Protein AF-A0A8X6V8Z3-F1 (afdb_monomer)

Radius of gyration: 20.67 Å; Cα contacts (8 Å, |Δi|>4): 26; chains: 1; bounding box: 38×24×53 Å

Foldseek 3Di:
DVVLVVVCVVPVPDDLVNSCVVVVHDSVVSVVVCVVVVHDDDDDDDDPDDDDPVRVVVVVVVVVVVVVVVVVVVVD

Sequence (76 aa):
MALLRVQVEANPCQTIEELSTAINQPWLTIQEHLQQIGKTNRAVALVLHNLSEENRPNRSTACNLLLTVQNSFLIA

Solvent-accessible surface area (backbone atoms only — not comparable to full-atom values): 4794 Å² total; per-residue (Å²): 122,70,66,61,55,54,52,43,70,76,44,74,84,66,50,62,63,58,51,16,62,75,68,70,45,57,52,67,61,48,53,55,50,34,54,77,73,73,53,74,94,70,85,82,80,90,69,96,66,88,72,48,88,65,53,48,57,52,50,53,52,54,51,51,52,52,51,51,53,53,55,54,67,75,76,105

Organism: Trichonephila clavipes (NCBI:txid2585209)

Nearest PDB structures (foldseek):
  4r79-assembly1_B  TM=9.385E-01  e=2.073E-02  Drosophila mauritiana
  3hot-assembly1_A  TM=9.098E-01  e=2.380E-02  Drosophila mauritiana
  2cfx-assembly1_C  TM=6.978E-01  e=4.024E-01  Bacillus subtilis
  2zny-assembly2_C  TM=6.856E-01  e=1.835E+00  Pyrococcus horikoshii
  4j2n-assembly1_B  TM=5.655E-01  e=3.918E+00  Pukovnikvirus pukovnik

Mean predicted aligned error: 7.77 Å

Secondary structure (DSSP, 8-state):
-HHHHHHHHH-TT--HHHHHHHHT--HHHHHHHHHHTT----PPPP-SSPPPTTHHHHHHHHHHHHHHHHHHHHH-

Structure (mmCIF, N/CA/C/O backbone):
data_AF-A0A8X6V8Z3-F1
#
_entry.id   AF-A0A8X6V8Z3-F1
#
loop_
_atom_site.group_PDB
_atom_site.id
_atom_site.type_symbol
_atom_site.label_atom_id
_atom_site.label_alt_id
_atom_site.label_comp_id
_atom_site.label_asym_id
_atom_site.label_entity_id
_atom_site.label_seq_id
_atom_site.pdbx_PDB_ins_code
_atom_site.Cartn_x
_atom_site.Cartn_y
_atom_site.Cartn_z
_atom_site.occupancy
_atom_site.B_iso_or_equiv
_atom_site.auth_seq_id
_atom_site.auth_comp_id
_atom_site.auth_asym_id
_atom_site.auth_atom_id
_atom_site.pdbx_PDB_model_num
ATOM 1 N N . MET A 1 1 ? -19.070 1.677 2.994 1.00 64.50 1 MET A N 1
ATOM 2 C CA . MET A 1 1 ? -17.795 2.334 3.374 1.00 64.50 1 MET A CA 1
ATOM 3 C C . MET A 1 1 ? -16.983 2.754 2.137 1.00 64.50 1 MET A C 1
ATOM 5 O O . MET A 1 1 ? -15.989 2.118 1.813 1.00 64.50 1 MET A O 1
ATOM 9 N N . ALA A 1 2 ? -17.380 3.812 1.415 1.00 80.94 2 ALA A N 1
ATOM 10 C CA . ALA A 1 2 ? -16.580 4.316 0.283 1.00 80.94 2 ALA A CA 1
ATOM 11 C C . ALA A 1 2 ? -15.283 5.010 0.752 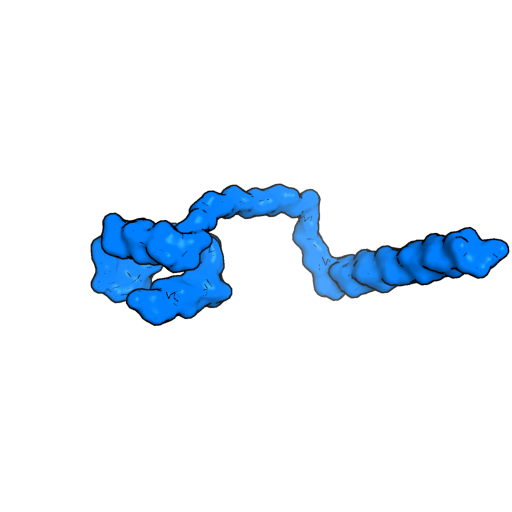1.00 80.94 2 ALA A C 1
ATOM 13 O O . ALA A 1 2 ? -14.233 4.842 0.142 1.00 80.94 2 ALA A O 1
ATOM 14 N N . LEU A 1 3 ? -15.345 5.709 1.890 1.00 90.69 3 LEU A N 1
ATOM 15 C CA . LEU A 1 3 ? -14.225 6.463 2.460 1.00 90.69 3 LEU A CA 1
ATOM 16 C C . LEU A 1 3 ? -13.031 5.578 2.863 1.00 90.69 3 LEU A C 1
ATOM 18 O O . LEU A 1 3 ? -11.889 5.942 2.605 1.00 90.69 3 LEU A O 1
ATOM 22 N N . LEU A 1 4 ? -13.288 4.394 3.433 1.00 92.56 4 LEU A N 1
ATOM 23 C CA . LEU A 1 4 ? -12.234 3.445 3.815 1.00 92.56 4 LEU A CA 1
ATOM 24 C C . LEU A 1 4 ? -11.415 2.976 2.606 1.00 92.56 4 LEU A C 1
ATOM 26 O O . LEU A 1 4 ? -10.195 2.873 2.691 1.00 92.56 4 LEU A O 1
ATOM 30 N N . ARG A 1 5 ? -12.076 2.728 1.467 1.00 92.56 5 ARG A N 1
ATOM 31 C CA . ARG A 1 5 ? -11.397 2.331 0.228 1.00 92.56 5 ARG A CA 1
ATOM 32 C C . ARG A 1 5 ? -10.431 3.419 -0.241 1.00 92.56 5 ARG A C 1
ATOM 34 O O . ARG A 1 5 ? -9.288 3.105 -0.542 1.00 92.56 5 ARG A O 1
ATOM 41 N N . VAL A 1 6 ? -10.879 4.674 -0.226 1.00 93.19 6 VAL A N 1
ATOM 42 C CA . VAL A 1 6 ? -10.068 5.834 -0.624 1.00 93.19 6 VAL A CA 1
ATOM 43 C C . VAL A 1 6 ? -8.842 5.996 0.279 1.00 93.19 6 VAL A C 1
ATOM 45 O O . VAL A 1 6 ? -7.743 6.186 -0.230 1.00 93.19 6 VAL A O 1
ATOM 48 N N . GLN A 1 7 ? -9.000 5.871 1.601 1.00 93.38 7 GLN A N 1
ATOM 49 C CA . GLN A 1 7 ? -7.875 5.959 2.546 1.00 93.38 7 GLN A CA 1
ATOM 50 C C . GLN A 1 7 ? -6.824 4.869 2.288 1.00 93.38 7 GLN A C 1
ATOM 52 O O . GLN A 1 7 ? -5.645 5.169 2.120 1.00 93.38 7 GLN A O 1
ATOM 57 N N . VAL A 1 8 ? -7.264 3.613 2.151 1.00 92.69 8 VAL A N 1
ATOM 58 C CA . VAL A 1 8 ? -6.366 2.470 1.910 1.00 92.69 8 VAL A CA 1
ATOM 59 C C . VAL A 1 8 ? -5.679 2.546 0.541 1.00 92.69 8 VAL A C 1
ATOM 61 O O . VAL A 1 8 ? -4.554 2.076 0.392 1.00 92.69 8 VAL A O 1
ATOM 64 N N . GLU A 1 9 ? -6.335 3.105 -0.478 1.00 92.00 9 GLU A N 1
ATOM 65 C CA . GLU A 1 9 ? -5.731 3.318 -1.801 1.00 92.00 9 GLU A CA 1
ATOM 66 C C . GLU A 1 9 ? -4.703 4.455 -1.797 1.00 92.00 9 GLU A C 1
ATOM 68 O O . GLU A 1 9 ? -3.687 4.348 -2.481 1.00 92.00 9 GLU A O 1
ATOM 73 N N . ALA A 1 10 ? -4.931 5.508 -1.007 1.00 93.44 10 ALA A N 1
ATOM 74 C CA . ALA A 1 10 ? -3.988 6.612 -0.854 1.00 93.44 10 ALA A CA 1
ATOM 75 C C . ALA A 1 10 ? -2.736 6.206 -0.059 1.00 93.44 10 ALA A C 1
ATOM 77 O O . ALA A 1 10 ? -1.625 6.596 -0.418 1.00 93.44 10 ALA A O 1
ATOM 78 N N . ASN A 1 11 ? -2.901 5.418 1.009 1.00 92.38 11 ASN A N 1
ATOM 79 C CA . ASN A 1 11 ? -1.792 4.892 1.795 1.00 92.38 11 ASN A CA 1
ATOM 80 C C . ASN A 1 11 ? -2.093 3.467 2.304 1.00 92.38 11 ASN A C 1
ATOM 82 O O . ASN A 1 11 ? -2.728 3.298 3.347 1.00 92.38 11 ASN A O 1
ATOM 86 N N . PRO A 1 12 ? -1.586 2.421 1.627 1.00 90.56 12 PRO A N 1
ATOM 87 C CA . PRO A 1 12 ? -1.834 1.035 2.021 1.00 90.56 12 PRO A CA 1
ATOM 88 C C . PRO A 1 12 ? -1.067 0.603 3.281 1.00 90.56 12 PRO A C 1
ATOM 90 O O . PRO A 1 12 ? -1.290 -0.503 3.768 1.00 90.56 12 PRO A O 1
ATOM 93 N N . CYS A 1 13 ? -0.161 1.440 3.796 1.00 91.25 13 CYS A N 1
ATOM 94 C CA . CYS A 1 13 ? 0.675 1.135 4.958 1.00 91.25 13 CYS A CA 1
ATOM 95 C C . CYS A 1 13 ? 0.079 1.628 6.285 1.00 91.25 13 CYS A C 1
ATOM 97 O O . CYS A 1 13 ? 0.722 1.470 7.320 1.00 91.25 13 CYS A O 1
ATOM 99 N N . GLN A 1 14 ? -1.116 2.228 6.268 1.00 93.12 14 GLN A N 1
ATOM 100 C CA . GLN A 1 14 ? -1.782 2.663 7.494 1.00 93.12 14 GLN A CA 1
ATOM 101 C C . GLN A 1 14 ? -2.207 1.473 8.352 1.00 93.12 14 GLN A C 1
ATOM 103 O O . GLN A 1 14 ? -2.668 0.436 7.864 1.00 93.12 14 GLN A O 1
ATOM 108 N N . THR A 1 15 ? -2.098 1.655 9.658 1.00 93.56 15 THR A N 1
ATOM 109 C CA . THR A 1 15 ? -2.624 0.719 10.645 1.00 93.56 15 THR A CA 1
ATOM 110 C C . THR A 1 15 ? -4.145 0.838 10.754 1.00 93.56 15 THR A C 1
ATOM 112 O O . THR A 1 15 ? -4.751 1.860 10.426 1.00 93.56 15 THR A O 1
ATOM 115 N N . ILE A 1 16 ? -4.789 -0.212 11.269 1.00 94.75 16 ILE A N 1
ATOM 116 C CA . ILE A 1 16 ? -6.237 -0.194 11.528 1.00 94.75 16 ILE A CA 1
ATOM 117 C C . ILE A 1 16 ? -6.595 0.886 12.564 1.00 94.75 16 ILE A C 1
ATOM 119 O O . ILE A 1 16 ? -7.666 1.478 12.476 1.00 94.75 16 ILE A O 1
ATOM 123 N N . GLU A 1 17 ? -5.701 1.189 13.508 1.00 96.12 17 GLU A N 1
ATOM 124 C CA . GLU A 1 17 ? -5.898 2.228 14.527 1.00 96.12 17 GLU A CA 1
ATOM 125 C C . GLU A 1 17 ? -5.861 3.647 13.935 1.00 96.12 17 GLU A C 1
ATOM 127 O O . GLU A 1 17 ? -6.738 4.466 14.223 1.00 96.12 17 GLU A O 1
ATOM 132 N N . GLU A 1 18 ? -4.927 3.923 13.022 1.00 96.12 18 GLU A N 1
ATOM 133 C CA . GLU A 1 18 ? -4.894 5.186 12.271 1.00 96.12 18 GLU A CA 1
ATOM 134 C C . GLU A 1 18 ? -6.140 5.349 11.394 1.00 96.12 18 GLU A C 1
ATOM 136 O O . GLU A 1 18 ? -6.758 6.414 11.385 1.00 96.12 18 GLU A O 1
ATOM 141 N N . LEU A 1 19 ? -6.556 4.284 10.700 1.00 95.44 19 LEU A N 1
ATOM 142 C CA . LEU A 1 19 ? -7.778 4.282 9.890 1.00 95.44 19 LEU A CA 1
ATOM 143 C C . LEU A 1 19 ? -9.032 4.494 10.748 1.00 95.44 19 LEU A C 1
ATOM 145 O O . LEU A 1 19 ? -9.924 5.252 10.370 1.00 95.44 19 LEU A O 1
ATOM 149 N N . SER A 1 20 ? -9.090 3.845 11.910 1.00 96.31 20 SER A N 1
ATOM 150 C CA . SER A 1 20 ? -10.161 3.982 12.900 1.00 96.31 20 SER A CA 1
ATOM 151 C C . SER A 1 20 ? -10.279 5.421 13.392 1.00 96.31 20 SER A C 1
ATOM 153 O O . SER A 1 20 ? -11.381 5.974 13.406 1.00 96.31 20 SER A O 1
ATOM 155 N N . THR A 1 21 ? -9.144 6.053 13.688 1.00 96.38 21 THR A N 1
ATOM 156 C CA . THR A 1 21 ? -9.079 7.456 14.104 1.00 96.38 21 THR A CA 1
ATOM 157 C C . THR A 1 21 ? -9.502 8.394 12.971 1.00 96.38 21 THR A C 1
ATOM 159 O O . THR A 1 21 ? -10.334 9.274 13.177 1.00 96.38 21 THR A O 1
ATOM 162 N N . ALA A 1 22 ? -8.991 8.186 11.754 1.00 94.06 22 ALA A N 1
ATOM 163 C CA . ALA A 1 22 ? -9.266 9.049 10.604 1.00 94.06 22 ALA A CA 1
ATOM 164 C C . ALA A 1 22 ? -10.730 8.990 10.134 1.00 94.06 22 ALA A C 1
ATOM 166 O O . ALA A 1 22 ? -11.290 9.995 9.700 1.00 94.06 22 ALA A O 1
ATOM 167 N N . ILE A 1 23 ? -11.353 7.812 10.208 1.00 92.81 23 ILE A N 1
ATOM 168 C CA . ILE A 1 23 ? -12.736 7.572 9.762 1.00 92.81 23 ILE A CA 1
ATOM 169 C C . ILE A 1 23 ? -13.728 7.727 10.930 1.00 92.81 23 ILE A C 1
ATOM 171 O O . ILE A 1 23 ? -14.940 7.733 10.713 1.00 92.81 23 ILE A O 1
ATOM 175 N N . ASN A 1 24 ? -13.225 7.900 12.158 1.00 95.12 24 ASN A N 1
ATOM 176 C CA . ASN A 1 24 ? -13.998 7.981 13.395 1.00 95.12 24 ASN A CA 1
ATOM 177 C C . ASN A 1 24 ? -14.968 6.796 13.550 1.00 95.12 24 ASN A C 1
ATOM 179 O O . ASN A 1 24 ? -16.186 6.952 13.671 1.00 95.12 24 ASN A O 1
ATOM 183 N N . GLN A 1 25 ? -14.419 5.586 13.464 1.00 95.44 25 GLN A N 1
ATOM 184 C CA . GLN A 1 25 ? -15.158 4.330 13.593 1.00 95.44 25 GLN A CA 1
ATOM 185 C C . GLN A 1 25 ? -14.390 3.352 14.472 1.00 95.44 25 GLN A C 1
ATOM 187 O O . GLN A 1 25 ? -13.160 3.385 14.460 1.00 95.44 25 GLN A O 1
ATOM 192 N N . PRO A 1 26 ? -15.070 2.445 15.192 1.00 96.88 26 PRO A N 1
ATOM 193 C CA . PRO A 1 26 ? -14.396 1.455 16.018 1.00 96.88 26 PRO A CA 1
ATOM 194 C C . PRO A 1 26 ? -13.426 0.591 15.211 1.00 96.88 26 PRO A C 1
ATOM 196 O O . PRO A 1 26 ? -13.706 0.205 14.075 1.00 96.88 26 PRO A O 1
ATOM 199 N N . TRP A 1 27 ? -12.310 0.225 15.837 1.00 96.69 27 TRP A N 1
ATOM 200 C CA . TRP A 1 27 ? -11.273 -0.617 15.239 1.00 96.69 27 TRP A CA 1
ATOM 201 C C . TRP A 1 27 ? -11.842 -1.909 14.624 1.00 96.69 27 TRP A C 1
ATOM 203 O O . TRP A 1 27 ? -11.533 -2.251 13.483 1.00 96.69 27 TRP A O 1
ATOM 213 N N . LEU A 1 28 ? -12.751 -2.576 15.346 1.00 96.44 28 LEU A N 1
ATOM 214 C CA . LEU A 1 28 ? -13.374 -3.832 14.913 1.00 96.44 28 LEU A CA 1
ATOM 215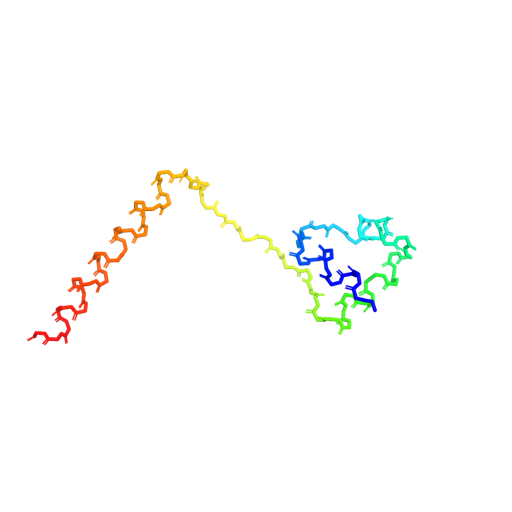 C C . LEU A 1 28 ? -14.248 -3.634 13.664 1.00 96.44 28 LEU A C 1
ATOM 217 O O . LEU A 1 28 ? -14.169 -4.411 12.718 1.00 96.44 28 LEU A O 1
ATOM 221 N N . THR A 1 29 ? -14.986 -2.522 13.607 1.00 95.75 29 THR A N 1
ATOM 222 C CA . THR A 1 29 ? -15.767 -2.124 12.431 1.00 95.75 29 THR A CA 1
ATOM 223 C C . THR A 1 29 ? -14.870 -1.872 11.220 1.00 95.75 29 THR A C 1
ATOM 225 O O . THR A 1 29 ? -15.231 -2.256 10.108 1.00 95.75 29 THR A O 1
ATOM 228 N N . ILE A 1 30 ? -13.697 -1.254 11.396 1.00 96.19 30 ILE A N 1
ATOM 229 C CA . ILE A 1 30 ? -12.733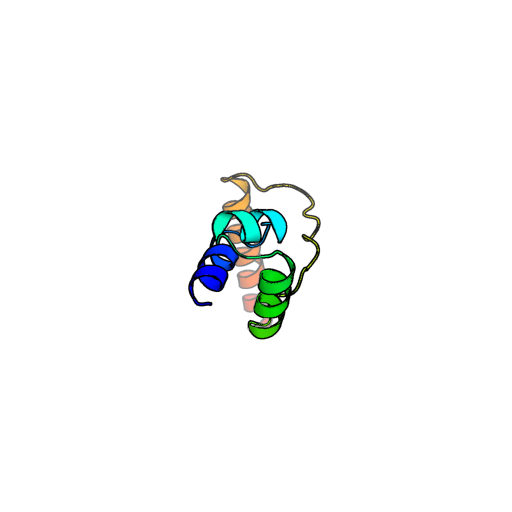 -1.089 10.298 1.00 96.19 30 ILE A CA 1
ATOM 230 C C . ILE A 1 30 ? -12.214 -2.450 9.828 1.00 96.19 30 ILE A C 1
ATOM 232 O O . ILE A 1 30 ? -12.194 -2.694 8.622 1.00 96.19 30 ILE A O 1
ATOM 236 N N . GLN A 1 31 ? -11.844 -3.348 10.745 1.00 95.06 31 GLN A N 1
ATOM 237 C CA . GLN A 1 31 ? -11.353 -4.681 10.387 1.00 95.06 31 GLN A CA 1
ATOM 238 C C . GLN A 1 31 ? -12.381 -5.476 9.566 1.00 95.06 31 GLN A C 1
ATOM 240 O O . GLN A 1 31 ? -12.030 -6.028 8.521 1.00 95.06 31 GLN A O 1
ATOM 245 N N . GLU A 1 32 ? -13.641 -5.517 10.003 1.00 95.31 32 GLU A N 1
ATOM 246 C CA . GLU A 1 32 ? -14.720 -6.209 9.284 1.00 95.31 32 GLU A CA 1
ATOM 247 C C . GLU A 1 32 ? -14.912 -5.635 7.878 1.00 95.31 32 GLU A C 1
ATOM 249 O O . GLU A 1 32 ? -14.991 -6.374 6.894 1.00 95.31 32 GLU A O 1
ATOM 254 N N . HIS A 1 33 ? -14.919 -4.306 7.753 1.00 94.56 33 HIS A N 1
ATOM 255 C CA . HIS A 1 33 ? -15.064 -3.666 6.451 1.00 94.56 33 HIS A CA 1
ATOM 256 C C . HIS A 1 33 ? -13.863 -3.917 5.536 1.00 94.56 33 HIS A C 1
ATOM 258 O O . HIS A 1 33 ? -14.076 -4.130 4.344 1.00 94.56 33 HIS A O 1
ATOM 264 N N . LEU A 1 34 ? -12.628 -3.928 6.057 1.00 94.44 34 LEU A N 1
ATOM 265 C CA . LEU A 1 34 ? -11.428 -4.281 5.286 1.00 94.44 34 LEU A CA 1
ATOM 266 C C . LEU A 1 34 ? -11.550 -5.689 4.686 1.00 94.44 34 LEU A C 1
ATOM 268 O O . LEU A 1 34 ? -11.266 -5.871 3.500 1.00 94.44 34 LEU A O 1
ATOM 272 N N . GLN A 1 35 ? -12.049 -6.656 5.465 1.00 92.88 35 GLN A N 1
ATOM 273 C CA . GLN A 1 35 ? -12.310 -8.014 4.979 1.00 92.88 35 GLN A CA 1
ATOM 274 C C . GLN A 1 35 ? -13.385 -8.036 3.885 1.00 92.88 35 GLN A C 1
ATOM 276 O O . GLN A 1 35 ? -13.174 -8.652 2.841 1.00 92.88 35 GLN A O 1
ATOM 281 N N . GLN A 1 36 ? -14.497 -7.318 4.072 1.00 93.88 36 GLN A N 1
ATOM 282 C CA . GLN A 1 36 ? -15.575 -7.230 3.076 1.00 93.88 36 GLN A CA 1
ATOM 283 C C . GLN A 1 36 ? -15.106 -6.645 1.737 1.00 93.88 36 GLN A C 1
ATOM 285 O O . GLN A 1 36 ? -15.592 -7.049 0.683 1.00 93.88 36 GLN A O 1
ATOM 290 N N . ILE A 1 37 ? -14.155 -5.702 1.754 1.00 92.44 37 ILE A N 1
ATOM 291 C CA . ILE A 1 37 ? -13.583 -5.117 0.531 1.00 92.44 37 ILE A CA 1
ATOM 292 C C . ILE A 1 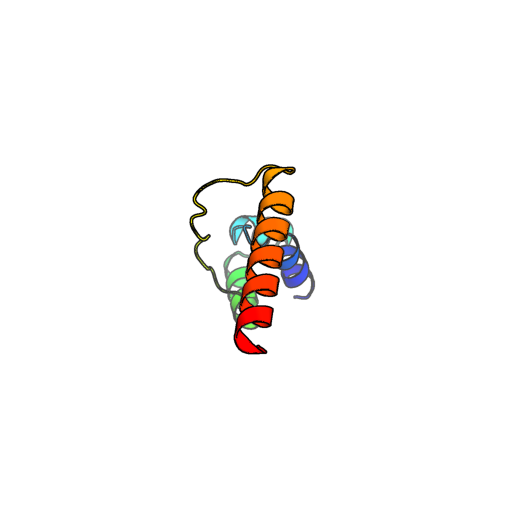37 ? -12.372 -5.892 -0.012 1.00 92.44 37 ILE A C 1
ATOM 294 O O . ILE A 1 37 ? -11.731 -5.421 -0.955 1.00 92.44 37 ILE A O 1
ATOM 298 N N . GLY A 1 38 ? -12.053 -7.055 0.565 1.00 91.19 38 GLY A N 1
ATOM 299 C CA . GLY A 1 38 ? -10.963 -7.926 0.124 1.00 91.19 38 GLY A CA 1
ATOM 300 C C . GLY A 1 38 ? -9.563 -7.367 0.389 1.00 91.19 38 GLY A C 1
ATOM 301 O O . GLY A 1 38 ? -8.616 -7.735 -0.304 1.00 91.19 38 GLY A O 1
ATOM 302 N N . LYS A 1 39 ? -9.409 -6.450 1.351 1.00 91.38 39 LYS A N 1
ATOM 303 C CA . LYS A 1 39 ? -8.104 -5.910 1.745 1.00 91.38 39 LYS A CA 1
ATOM 304 C C . LYS A 1 39 ? -7.538 -6.744 2.890 1.00 91.38 39 LYS A C 1
ATOM 306 O O . LYS A 1 39 ? -8.153 -6.882 3.943 1.00 91.38 39 LYS A O 1
ATOM 311 N N . THR A 1 40 ? -6.345 -7.284 2.678 1.00 87.62 40 THR A N 1
ATOM 312 C CA . THR A 1 40 ? -5.623 -8.111 3.650 1.00 87.62 40 THR A CA 1
ATOM 313 C C . THR A 1 40 ? -4.279 -7.483 3.984 1.00 87.62 40 THR A C 1
ATOM 315 O O . THR A 1 40 ? -3.652 -6.868 3.121 1.00 87.62 40 THR A O 1
ATOM 318 N N . ASN A 1 41 ? -3.800 -7.692 5.210 1.00 86.19 41 ASN A N 1
ATOM 319 C CA . ASN A 1 41 ? -2.434 -7.328 5.568 1.00 86.19 41 ASN A CA 1
ATOM 320 C C . ASN A 1 41 ? -1.445 -8.210 4.783 1.00 86.19 41 ASN A C 1
ATOM 322 O O . ASN A 1 41 ? -1.569 -9.436 4.775 1.00 86.19 41 ASN A O 1
ATOM 326 N N . ARG A 1 42 ? -0.475 -7.582 4.117 1.00 85.44 42 ARG A N 1
ATOM 327 C CA . ARG A 1 42 ? 0.645 -8.248 3.454 1.00 85.44 42 ARG A CA 1
ATOM 328 C C . ARG A 1 42 ? 1.936 -7.585 3.913 1.00 85.44 42 ARG A C 1
ATOM 330 O O . ARG A 1 42 ? 2.059 -6.366 3.840 1.00 85.44 42 ARG A O 1
ATOM 337 N N . ALA A 1 43 ? 2.909 -8.396 4.321 1.00 85.25 43 ALA A N 1
ATOM 338 C CA . ALA A 1 43 ? 4.234 -7.902 4.670 1.00 85.25 43 ALA A CA 1
ATOM 339 C C . ALA A 1 43 ? 4.872 -7.152 3.489 1.00 85.25 43 ALA A C 1
ATOM 341 O O . ALA A 1 43 ? 4.802 -7.600 2.338 1.00 85.25 43 ALA A O 1
ATOM 342 N N . VAL A 1 44 ? 5.509 -6.020 3.790 1.00 82.94 44 VAL A N 1
ATOM 343 C CA . VAL A 1 44 ? 6.281 -5.251 2.810 1.00 82.94 44 VAL A CA 1
ATOM 344 C C . VAL A 1 44 ? 7.446 -6.110 2.319 1.00 82.94 44 VAL A C 1
ATOM 346 O O . VAL A 1 44 ? 8.146 -6.741 3.112 1.00 82.94 44 VAL A O 1
ATOM 349 N N . ALA A 1 45 ? 7.645 -6.159 1.002 1.00 85.06 45 ALA A N 1
ATOM 350 C CA . ALA A 1 45 ? 8.768 -6.879 0.418 1.00 85.06 45 ALA A CA 1
ATOM 351 C C . ALA A 1 45 ? 10.088 -6.180 0.773 1.00 85.06 45 ALA A C 1
ATOM 353 O O . ALA A 1 45 ? 10.204 -4.963 0.633 1.00 85.06 45 ALA A O 1
ATOM 354 N N . LEU A 1 46 ? 11.092 -6.952 1.196 1.00 85.88 46 LEU A N 1
ATOM 355 C CA . LEU A 1 46 ? 12.441 -6.426 1.389 1.00 85.88 46 LEU A CA 1
ATOM 356 C C . LEU A 1 46 ? 13.030 -6.031 0.031 1.00 85.88 46 LEU A C 1
ATOM 358 O O . LEU A 1 46 ? 13.119 -6.852 -0.883 1.00 85.88 46 LEU A O 1
ATOM 362 N N . VAL A 1 47 ? 13.445 -4.772 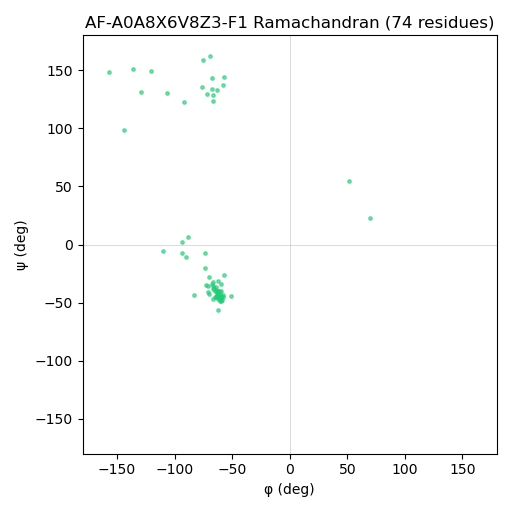-0.090 1.00 85.31 47 VAL A N 1
ATOM 363 C CA . VAL A 1 47 ? 14.127 -4.237 -1.273 1.00 85.31 47 VAL A CA 1
ATOM 364 C C . VAL A 1 4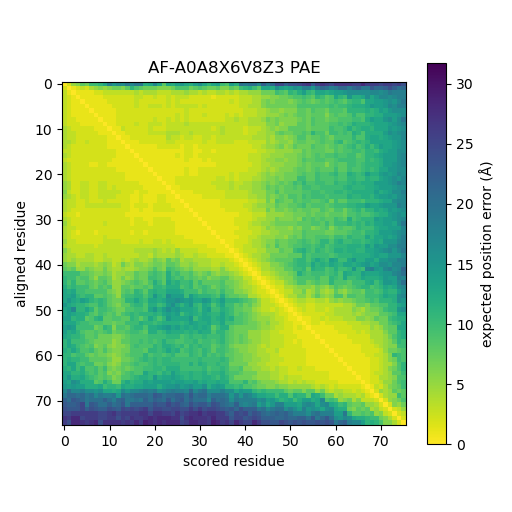7 ? 15.602 -4.040 -0.926 1.00 85.31 47 VAL A C 1
ATOM 366 O O . VAL A 1 47 ? 15.917 -3.448 0.100 1.00 85.31 47 VAL A O 1
ATOM 369 N N . LEU A 1 48 ? 16.508 -4.543 -1.774 1.00 85.88 48 LEU A N 1
ATOM 370 C CA . LEU A 1 48 ? 17.957 -4.557 -1.513 1.00 85.88 48 LEU A CA 1
ATOM 371 C C . LEU A 1 48 ? 18.552 -3.154 -1.307 1.00 85.88 48 LEU A C 1
ATOM 373 O O . LEU A 1 48 ? 19.437 -2.969 -0.480 1.00 85.88 48 LEU A O 1
ATOM 377 N N . HIS A 1 49 ? 18.096 -2.181 -2.090 1.00 87.00 49 HIS A N 1
ATOM 378 C CA . HIS A 1 49 ? 18.474 -0.779 -1.966 1.00 87.00 49 HIS A CA 1
ATOM 379 C C . HIS A 1 49 ? 17.396 0.102 -2.595 1.00 87.00 49 HIS A C 1
ATOM 381 O O . HIS A 1 49 ? 16.772 -0.278 -3.590 1.00 87.00 49 HIS A O 1
ATOM 387 N N . ASN A 1 50 ? 17.219 1.302 -2.047 1.00 89.50 50 ASN A N 1
ATOM 388 C CA . ASN A 1 50 ? 16.396 2.322 -2.681 1.00 89.50 50 ASN A CA 1
ATOM 389 C C . ASN A 1 50 ? 17.129 2.856 -3.914 1.00 89.50 50 ASN A C 1
ATOM 391 O O . ASN A 1 50 ? 18.306 3.212 -3.847 1.00 89.50 50 ASN A O 1
ATOM 395 N N . LEU A 1 51 ? 16.442 2.883 -5.052 1.00 90.62 51 LEU A N 1
ATOM 396 C CA . LEU A 1 51 ? 16.999 3.451 -6.273 1.00 90.62 51 LEU A CA 1
ATOM 397 C C . LEU A 1 51 ? 16.968 4.973 -6.201 1.00 90.62 51 LEU A C 1
ATOM 399 O O . LEU A 1 51 ? 15.955 5.548 -5.817 1.00 90.62 51 LEU A O 1
ATOM 403 N N . SER A 1 52 ? 18.067 5.609 -6.603 1.00 93.06 52 SER A N 1
ATOM 404 C CA . SER A 1 52 ? 18.075 7.046 -6.864 1.00 93.06 52 SER A CA 1
ATOM 405 C C . SER A 1 52 ? 17.260 7.368 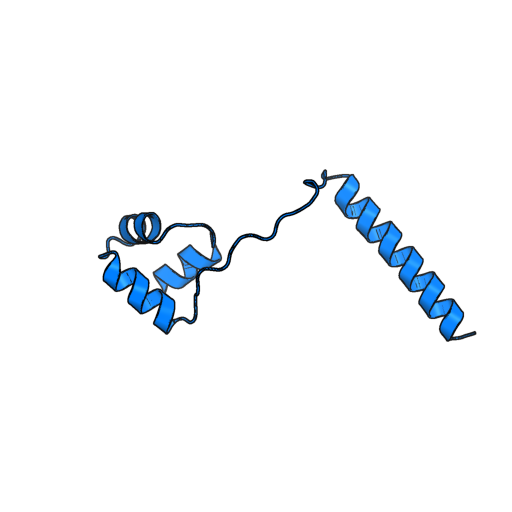-8.119 1.00 93.06 52 SER A C 1
ATOM 407 O O . SER A 1 52 ? 17.034 6.501 -8.974 1.00 93.06 52 SER A O 1
ATOM 409 N N . GLU A 1 53 ? 16.883 8.639 -8.260 1.00 93.44 53 GLU A N 1
ATOM 410 C CA . GLU A 1 53 ? 16.197 9.149 -9.454 1.00 93.44 53 GLU A CA 1
ATOM 411 C C . GLU A 1 53 ? 16.994 8.921 -10.746 1.00 93.44 53 GLU A C 1
ATOM 413 O O . GLU A 1 53 ? 16.399 8.773 -11.807 1.00 93.44 53 GLU A O 1
ATOM 418 N N . GLU A 1 54 ? 18.323 8.814 -10.660 1.00 94.00 54 GLU A N 1
ATOM 419 C CA . GLU A 1 54 ? 19.196 8.478 -11.789 1.00 94.00 54 GLU A CA 1
ATOM 420 C C . GLU A 1 54 ? 19.280 6.960 -12.040 1.00 94.00 54 GLU A C 1
ATOM 422 O O . GLU A 1 54 ? 19.176 6.489 -13.174 1.00 94.00 54 GLU A O 1
ATOM 427 N N . ASN A 1 55 ? 19.417 6.150 -10.985 1.00 92.75 55 ASN A N 1
ATOM 428 C CA . ASN A 1 55 ? 19.600 4.703 -11.130 1.00 92.75 55 ASN A CA 1
ATOM 429 C C . ASN A 1 55 ? 18.334 3.998 -11.634 1.00 92.75 55 ASN A C 1
ATOM 431 O O . ASN A 1 55 ? 18.423 2.957 -12.290 1.00 92.75 55 ASN A O 1
ATOM 435 N N . ARG A 1 56 ? 17.151 4.548 -11.343 1.00 94.31 56 ARG A N 1
ATOM 436 C CA . ARG A 1 56 ? 15.868 3.997 -11.793 1.00 94.31 56 ARG A CA 1
ATOM 437 C C . ARG A 1 56 ? 15.724 3.978 -13.328 1.00 94.31 56 ARG A C 1
ATOM 439 O O . ARG A 1 56 ? 15.510 2.885 -13.861 1.00 94.31 56 ARG A O 1
ATOM 446 N N . PRO A 1 57 ? 15.856 5.103 -14.062 1.00 96.25 57 PRO A N 1
ATOM 447 C CA . PRO A 1 57 ? 15.802 5.095 -15.522 1.00 96.25 57 PRO A CA 1
ATOM 448 C C . PRO A 1 57 ? 16.979 4.334 -16.140 1.00 96.25 57 PRO A C 1
ATOM 450 O O . PRO A 1 57 ? 16.755 3.580 -17.082 1.00 96.25 57 PRO A O 1
ATOM 453 N N . ASN A 1 58 ? 18.190 4.428 -15.575 1.00 95.88 58 ASN A N 1
ATOM 454 C CA . ASN A 1 58 ? 19.355 3.689 -16.080 1.00 95.88 58 ASN A CA 1
ATOM 455 C C . ASN A 1 58 ? 19.115 2.174 -16.087 1.00 95.88 58 ASN A C 1
ATOM 457 O O . ASN A 1 58 ? 19.372 1.506 -17.090 1.00 95.88 58 ASN A O 1
ATOM 461 N N . ARG A 1 59 ? 18.550 1.633 -14.998 1.00 94.81 59 ARG A N 1
ATOM 462 C CA . ARG A 1 59 ? 18.159 0.218 -14.924 1.00 94.81 59 ARG A CA 1
ATOM 463 C C . ARG A 1 59 ? 17.105 -0.142 -15.970 1.00 94.81 59 ARG A C 1
ATOM 465 O O . ARG A 1 59 ? 17.248 -1.167 -16.625 1.00 94.81 59 ARG A O 1
ATOM 472 N N . SER A 1 60 ? 16.079 0.693 -16.146 1.00 96.31 60 SER A N 1
ATOM 473 C CA . SER A 1 60 ? 15.032 0.467 -17.154 1.00 96.31 60 SER A CA 1
ATOM 474 C C . SER A 1 60 ? 15.612 0.410 -18.573 1.00 96.31 60 SER A C 1
ATOM 476 O O . SER A 1 60 ? 15.375 -0.550 -19.305 1.00 96.31 60 SER A O 1
ATOM 478 N N . THR A 1 61 ? 16.451 1.383 -18.938 1.00 96.94 61 THR A N 1
ATOM 479 C CA . THR A 1 61 ? 17.121 1.443 -20.245 1.00 96.94 61 THR A CA 1
ATOM 480 C C . THR A 1 61 ? 18.015 0.231 -20.482 1.00 96.94 61 THR A C 1
ATOM 482 O O . THR A 1 61 ? 17.918 -0.399 -21.534 1.00 96.94 61 THR A O 1
ATOM 485 N N . ALA A 1 62 ? 18.844 -0.140 -19.501 1.00 96.38 62 ALA A N 1
ATOM 486 C CA . ALA A 1 62 ? 19.711 -1.310 -19.604 1.00 96.38 62 ALA A CA 1
ATOM 487 C C . ALA A 1 62 ? 18.904 -2.600 -19.828 1.00 96.38 62 ALA A C 1
ATOM 489 O O . ALA A 1 62 ? 19.227 -3.380 -20.724 1.00 96.38 62 ALA A O 1
ATOM 490 N N . CYS A 1 63 ? 17.816 -2.803 -19.076 1.00 96.44 63 CYS A N 1
ATOM 491 C CA . CYS A 1 63 ? 16.931 -3.952 -19.268 1.00 96.44 63 CYS A CA 1
ATOM 492 C C . CYS A 1 63 ? 16.272 -3.956 -20.656 1.00 96.44 63 CYS A C 1
ATOM 494 O O . CYS A 1 63 ? 16.247 -4.998 -21.308 1.00 96.44 63 CYS A O 1
ATOM 496 N N . ASN A 1 64 ? 15.789 -2.810 -21.142 1.00 95.94 64 ASN A N 1
ATOM 497 C CA . ASN A 1 64 ? 15.161 -2.711 -22.464 1.00 95.94 64 ASN A CA 1
ATOM 498 C C . ASN A 1 64 ? 16.139 -3.029 -23.606 1.00 95.94 64 ASN A C 1
ATOM 500 O O . ASN A 1 64 ? 15.766 -3.705 -24.568 1.00 95.94 64 ASN A O 1
ATOM 504 N N . LEU A 1 65 ? 17.395 -2.587 -23.494 1.00 95.38 65 LEU A N 1
ATOM 505 C CA . LEU A 1 65 ? 18.444 -2.923 -24.460 1.00 95.38 65 LEU A CA 1
ATOM 506 C C . LEU A 1 65 ? 18.706 -4.432 -24.491 1.00 95.38 65 LEU A C 1
ATOM 508 O O . LEU A 1 65 ? 18.718 -5.026 -25.567 1.00 95.38 65 LEU A O 1
ATOM 512 N N . LEU A 1 66 ? 18.843 -5.062 -23.321 1.00 95.25 66 LEU A N 1
ATOM 513 C CA . LEU A 1 66 ? 19.052 -6.509 -23.218 1.00 95.25 66 LEU A CA 1
ATOM 514 C C . LEU A 1 66 ? 17.882 -7.302 -23.814 1.00 95.25 66 LEU A C 1
ATOM 516 O O . LEU A 1 66 ? 18.110 -8.232 -24.585 1.00 95.25 66 LEU A O 1
ATOM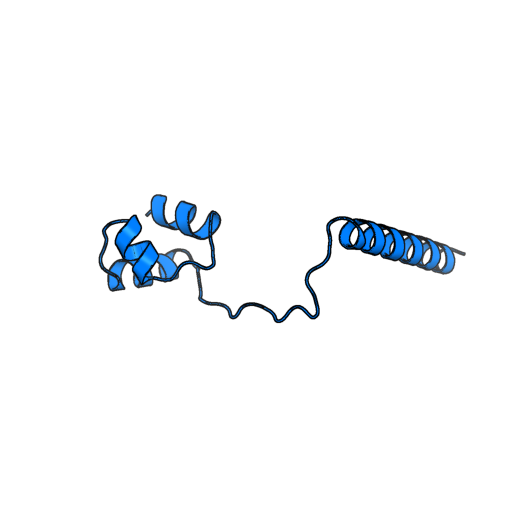 520 N N . LEU A 1 67 ? 16.639 -6.900 -23.524 1.00 94.75 67 LE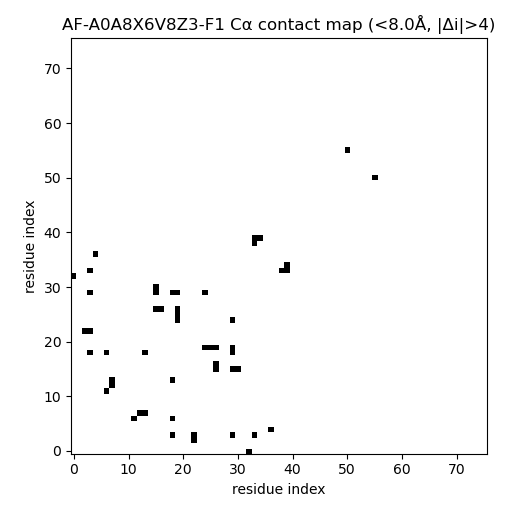U A N 1
ATOM 521 C CA . LEU A 1 67 ? 15.444 -7.520 -24.105 1.00 94.75 67 LEU A CA 1
ATOM 522 C C . LEU A 1 67 ? 15.418 -7.392 -25.633 1.00 94.75 67 LEU A C 1
ATOM 524 O O . LEU A 1 67 ? 15.090 -8.350 -26.328 1.00 94.75 67 LEU A O 1
ATOM 528 N N . THR A 1 68 ? 15.794 -6.229 -26.168 1.00 91.31 68 THR A N 1
ATOM 529 C CA . THR A 1 68 ? 15.832 -5.992 -27.620 1.00 91.31 68 THR A CA 1
ATOM 530 C C . THR A 1 68 ? 16.862 -6.889 -28.303 1.00 91.31 68 THR A C 1
ATOM 532 O O . THR A 1 68 ? 16.558 -7.515 -29.320 1.00 91.31 68 THR A O 1
ATOM 535 N N . VAL A 1 69 ? 18.062 -6.998 -27.727 1.00 87.00 69 VAL A N 1
ATOM 536 C CA . VAL A 1 69 ? 19.122 -7.878 -28.242 1.00 87.00 69 VAL A CA 1
ATOM 537 C C . VAL A 1 69 ? 18.682 -9.341 -28.191 1.00 87.00 69 VAL A C 1
ATOM 539 O O . VAL A 1 69 ? 18.836 -10.055 -29.179 1.00 87.00 69 VAL A O 1
ATOM 542 N N . GLN A 1 70 ? 18.077 -9.775 -27.084 1.00 81.69 70 GLN A N 1
ATOM 543 C CA . GLN A 1 70 ? 17.595 -11.147 -26.929 1.00 81.69 70 GLN A CA 1
ATOM 544 C C . GLN A 1 70 ? 16.488 -11.492 -27.932 1.00 81.69 70 GLN A C 1
ATOM 546 O O . GLN A 1 70 ? 16.543 -12.545 -28.562 1.00 81.69 70 GLN A O 1
ATOM 551 N N . ASN A 1 71 ? 15.518 -10.598 -28.129 1.00 76.19 71 ASN A N 1
ATOM 552 C CA . ASN A 1 71 ? 14.453 -10.795 -29.113 1.00 76.19 71 ASN A CA 1
ATOM 553 C C . ASN A 1 71 ? 15.004 -10.844 -30.543 1.00 76.19 71 ASN A C 1
ATOM 555 O O . ASN A 1 71 ? 14.541 -11.642 -31.348 1.00 76.19 71 ASN A O 1
ATOM 559 N N . SER A 1 72 ? 16.024 -10.041 -30.850 1.00 72.62 72 SER A N 1
ATOM 560 C CA . SER A 1 72 ? 16.665 -10.046 -32.171 1.00 72.62 72 SER A CA 1
ATOM 561 C C . SER A 1 72 ? 17.420 -11.352 -32.446 1.00 72.62 72 SER A C 1
ATOM 563 O O . SER A 1 72 ? 17.417 -11.830 -33.573 1.00 72.62 72 SER A O 1
ATOM 565 N N . PHE A 1 73 ? 18.017 -11.962 -31.416 1.00 60.62 73 PHE A N 1
ATOM 566 C CA . PHE A 1 73 ? 18.705 -13.256 -31.513 1.00 60.62 73 PHE A CA 1
ATOM 567 C C . PHE A 1 73 ? 17.759 -14.459 -31.645 1.00 60.62 73 PHE A C 1
ATOM 569 O O . PHE A 1 73 ? 18.194 -15.525 -32.058 1.00 60.62 73 PHE A O 1
ATOM 576 N N . LEU A 1 74 ? 16.487 -14.313 -31.262 1.00 58.62 74 LEU A N 1
ATOM 577 C CA . LEU A 1 74 ? 15.469 -15.365 -31.381 1.00 58.62 74 LEU A CA 1
ATOM 578 C C . LEU A 1 74 ? 14.709 -15.321 -32.719 1.00 58.62 74 LEU A C 1
ATOM 580 O O . LEU A 1 74 ? 13.954 -16.245 -33.011 1.00 58.62 74 LEU A O 1
ATOM 584 N N . ILE A 1 75 ? 14.872 -14.249 -33.503 1.00 53.72 75 ILE A N 1
ATOM 585 C CA . ILE A 1 75 ? 14.197 -14.032 -34.798 1.00 53.72 75 ILE A CA 1
ATOM 586 C C . ILE A 1 75 ? 15.193 -14.135 -35.978 1.00 53.72 75 ILE A C 1
ATOM 588 O O . ILE A 1 75 ? 14.780 -14.108 -37.137 1.00 53.72 75 ILE A O 1
ATOM 592 N N . ALA A 1 76 ? 16.491 -14.279 -35.694 1.00 50.41 76 ALA A N 1
ATOM 593 C CA . ALA A 1 76 ? 17.556 -14.545 -36.664 1.00 50.41 76 ALA A CA 1
ATOM 594 C C . ALA A 1 76 ? 17.951 -16.027 -36.643 1.00 50.41 76 ALA A C 1
ATOM 596 O O . ALA A 1 76 ? 18.250 -16.560 -37.735 1.00 50.41 76 ALA A O 1
#

pLDDT: mean 89.65, std 9.86, range [50.41, 96.94]